Protein AF-A0A1G4HM00-F1 (afdb_monomer_lite)

Sequence (182 aa):
LSNKAFEKKFRFDPSNERYLRRIFNEDIIRQLMGSGDVISELEREWEQLSKDREALRQIFPTGESKVVLPCNLQRMIWNVQKIFHINKRATTDLSPLRVIQGVRELLQKCVIVAGEDRLSKQANENATLLFQCLVRATLCTKCVSEEFRLSTEAFEWLIGEIETRFQQAQCAPGEMVGALAA

InterPro domains:
  IPR007075 RNA polymerase Rpb1, domain 6 [PF04992] (1-169)

Secondary structure (DSSP, 8-state):
--HHHHHHHH---TT-HHHHTTTB-HHHHHHHHH-HHHHHHHHHHHHHHHHHHHHHHHH-TT-------SS-HHHHHHHHHHHTT--TTSPB---HHHHHHHHHHHHHH--SS--SSHHHHHHHHHHHHHHHHHHHHHS-HHIIIIII---HHHHHHHHHHHHHHHHHTSPPTT--HHHH--

pLDDT: mean 90.33, std 4.62, range [72.25, 96.06]

Foldseek 3Di:
DPPVVLCVQFQDDLPDLVVLVQFADPVLNCVSVVDPVLVVLSVVLVVVLVVLVVVVCVVCVVPDPDDDDFDPLVVLLVVLCVVVVADLRDYAHDHQVLLSVLLVVLLVLLFDQDDDDPVSVVVRCVVCSVVSSVSSSCSRSRNCRNVSSDYPVSSNVSSVVVSVRSVVPDDDPPPPVVVVVD

Radius of gyration: 18.02 Å; chains: 1; bounding box: 40×32×54 Å

Structure (mmCIF, N/CA/C/O backbone):
data_AF-A0A1G4HM00-F1
#
_entry.id   AF-A0A1G4HM00-F1
#
loop_
_atom_site.group_PDB
_atom_site.id
_atom_site.type_symbol
_atom_site.label_atom_id
_atom_site.label_alt_id
_atom_site.label_comp_id
_atom_site.label_asym_id
_atom_site.label_entity_id
_atom_site.label_seq_id
_atom_site.pdbx_PDB_ins_code
_atom_site.Cartn_x
_atom_site.Cartn_y
_atom_site.Cartn_z
_atom_site.occupancy
_atom_site.B_iso_or_equiv
_atom_site.auth_seq_id
_atom_site.auth_comp_id
_atom_site.auth_asym_id
_atom_site.auth_atom_id
_atom_site.pdbx_PDB_model_num
ATOM 1 N N . LEU A 1 1 ? 9.456 12.743 8.603 1.00 72.25 1 LEU A N 1
ATOM 2 C CA . LEU A 1 1 ? 8.665 12.478 9.836 1.00 72.25 1 LEU A CA 1
ATOM 3 C C . LEU A 1 1 ? 9.592 12.148 11.007 1.00 72.25 1 LEU A C 1
ATOM 5 O O . LEU A 1 1 ? 10.519 11.358 10.823 1.00 72.25 1 LEU A O 1
ATOM 9 N N . SER A 1 2 ? 9.343 12.734 12.187 1.00 87.19 2 SER A N 1
ATOM 10 C CA . SER A 1 2 ? 9.984 12.320 13.452 1.00 87.19 2 SER A CA 1
ATOM 11 C C . SER A 1 2 ? 9.586 10.881 13.809 1.00 87.19 2 SER A C 1
ATOM 13 O O . SER A 1 2 ? 8.494 10.448 13.443 1.00 87.19 2 SER A O 1
ATOM 15 N N . ASN A 1 3 ? 10.444 10.146 14.527 1.00 87.44 3 ASN A N 1
ATOM 16 C CA . ASN A 1 3 ? 10.188 8.754 14.927 1.00 87.44 3 ASN A CA 1
ATOM 17 C C . ASN A 1 3 ? 8.857 8.609 15.673 1.00 87.44 3 ASN A C 1
ATOM 19 O O . ASN A 1 3 ? 8.043 7.765 15.314 1.00 87.44 3 ASN A O 1
ATOM 23 N N . LYS A 1 4 ? 8.578 9.523 16.607 1.00 90.25 4 LYS A N 1
ATOM 24 C CA . LYS A 1 4 ? 7.329 9.531 17.378 1.00 90.25 4 LYS A CA 1
ATOM 25 C C . LYS A 1 4 ? 6.091 9.781 16.509 1.00 90.25 4 LYS A C 1
ATOM 27 O O . LYS A 1 4 ? 5.031 9.217 16.751 1.00 90.25 4 LYS A O 1
ATOM 32 N N . ALA A 1 5 ? 6.218 10.6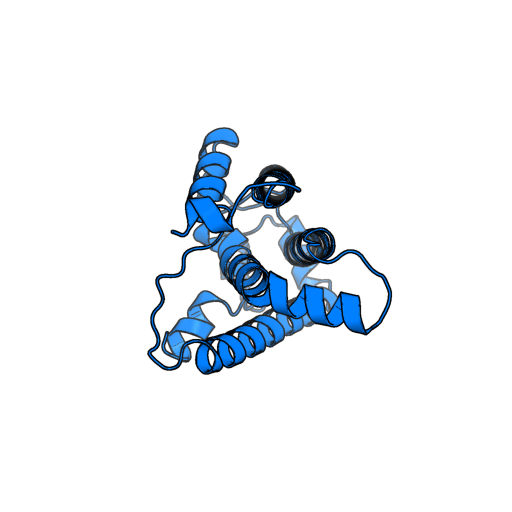31 15.489 1.00 89.94 5 ALA A N 1
ATOM 33 C CA . ALA A 1 5 ? 5.122 10.916 14.563 1.00 89.94 5 ALA A CA 1
ATOM 34 C C . ALA A 1 5 ? 4.864 9.743 13.605 1.00 89.94 5 ALA A C 1
ATOM 36 O O . ALA A 1 5 ? 3.714 9.473 13.273 1.00 89.94 5 ALA A O 1
ATOM 37 N N . PHE A 1 6 ? 5.923 9.044 13.185 1.00 90.06 6 PHE A N 1
ATOM 38 C CA . PHE A 1 6 ? 5.826 7.845 12.353 1.00 90.06 6 PHE A CA 1
ATOM 39 C C . PHE A 1 6 ? 5.119 6.712 13.103 1.00 90.06 6 PHE A C 1
ATOM 41 O O . PHE A 1 6 ? 4.128 6.180 12.615 1.00 90.06 6 PHE A O 1
ATOM 48 N N . GLU A 1 7 ? 5.547 6.430 14.332 1.00 90.69 7 GLU A N 1
ATOM 49 C CA . GLU A 1 7 ? 4.899 5.438 15.189 1.00 90.69 7 GLU A CA 1
ATOM 50 C C . GLU A 1 7 ? 3.431 5.771 15.439 1.00 90.69 7 GLU A C 1
ATOM 52 O O . GLU A 1 7 ? 2.553 4.943 15.208 1.00 90.69 7 GLU A O 1
ATOM 57 N N . LYS A 1 8 ? 3.129 7.025 15.789 1.00 89.56 8 LYS A N 1
ATOM 58 C CA . LYS A 1 8 ? 1.743 7.452 15.977 1.00 89.56 8 LYS A CA 1
ATOM 59 C C . LYS A 1 8 ? 0.896 7.270 14.716 1.00 89.56 8 LYS A C 1
ATOM 61 O O . LYS A 1 8 ? -0.287 6.985 14.855 1.00 89.56 8 LYS A O 1
ATOM 66 N N . LYS A 1 9 ? 1.457 7.433 13.515 1.00 89.56 9 LYS A N 1
ATOM 67 C CA . LYS A 1 9 ? 0.691 7.336 12.267 1.00 89.56 9 LYS A CA 1
ATOM 68 C C . LYS A 1 9 ? 0.495 5.898 11.786 1.00 89.56 9 LYS A C 1
ATOM 70 O O . LYS A 1 9 ? -0.602 5.573 11.356 1.00 89.56 9 LYS A O 1
ATOM 75 N N . PHE A 1 10 ? 1.521 5.054 11.873 1.00 91.06 10 PHE A N 1
ATOM 76 C CA . PHE A 1 10 ? 1.512 3.742 11.216 1.00 91.06 10 PHE A CA 1
ATOM 77 C C . PHE A 1 10 ? 1.427 2.555 12.181 1.00 91.06 10 PHE A C 1
ATOM 79 O O . PHE A 1 10 ? 0.930 1.507 11.787 1.00 91.06 10 PHE A O 1
ATOM 86 N N . ARG A 1 11 ? 1.845 2.697 13.448 1.00 89.31 11 ARG A N 1
ATOM 87 C CA . ARG A 1 11 ? 1.778 1.594 14.416 1.00 89.31 11 ARG A CA 1
ATOM 88 C C . ARG A 1 11 ? 0.343 1.384 14.881 1.00 89.31 11 ARG A C 1
ATOM 90 O O . ARG A 1 11 ? -0.256 2.295 15.464 1.00 89.31 11 ARG A O 1
ATOM 97 N N . PHE A 1 12 ? -0.201 0.202 14.625 1.00 86.69 12 PHE A N 1
ATOM 98 C CA . PHE A 1 12 ? -1.532 -0.193 15.070 1.00 86.69 12 PHE A CA 1
ATOM 99 C C . PHE A 1 12 ? -1.430 -0.985 16.377 1.00 86.69 12 PHE A C 1
ATOM 101 O O . PHE A 1 12 ? -0.698 -1.966 16.441 1.00 86.69 12 PHE A O 1
ATOM 108 N N . ASP A 1 13 ? -2.132 -0.539 17.421 1.00 83.31 13 ASP A N 1
ATOM 109 C CA . ASP A 1 13 ? -2.125 -1.199 18.730 1.00 83.31 13 ASP A CA 1
ATOM 110 C C . ASP A 1 13 ? -3.477 -1.898 18.970 1.00 83.31 13 ASP A C 1
ATOM 112 O O . ASP A 1 13 ? -4.477 -1.216 19.231 1.00 83.31 13 ASP A O 1
ATOM 116 N N . PRO A 1 14 ? -3.536 -3.240 18.873 1.00 80.38 14 PRO A N 1
ATOM 117 C CA . PRO A 1 14 ? -4.763 -4.002 19.086 1.00 80.38 14 PRO A CA 1
ATOM 118 C C . PRO A 1 14 ? -5.131 -4.162 20.573 1.00 80.38 14 PRO A C 1
ATOM 120 O O . PRO A 1 14 ? -6.191 -4.698 20.880 1.00 80.38 14 PRO A O 1
ATOM 123 N N . SER A 1 15 ? -4.308 -3.685 21.514 1.00 81.19 15 SER A N 1
ATOM 124 C CA . SER A 1 15 ? -4.525 -3.900 22.956 1.00 81.19 15 SER A CA 1
ATOM 125 C C . SER A 1 15 ? -5.654 -3.039 23.539 1.00 81.19 15 SER A C 1
ATOM 127 O O . SER A 1 15 ? -6.194 -3.340 24.603 1.00 81.19 15 SER A O 1
ATOM 129 N N . ASN A 1 16 ? -6.013 -1.934 22.876 1.00 84.44 16 ASN A N 1
ATOM 130 C CA . ASN A 1 16 ? -6.976 -0.967 23.401 1.00 84.44 16 ASN A CA 1
ATOM 131 C C . ASN A 1 16 ? -8.395 -1.218 22.873 1.00 84.44 16 ASN A C 1
ATOM 133 O O . ASN A 1 16 ? -8.827 -0.638 21.874 1.00 84.44 16 ASN A O 1
ATOM 137 N N . GLU A 1 17 ? -9.160 -2.026 23.604 1.00 81.62 17 GLU A N 1
ATOM 138 C CA . GLU A 1 17 ? -10.516 -2.431 23.221 1.00 81.62 17 GLU A CA 1
ATOM 139 C C . GLU A 1 17 ? -11.479 -1.245 23.022 1.00 81.62 17 GLU A C 1
ATOM 141 O O . GLU A 1 17 ? -12.265 -1.214 22.074 1.00 81.62 17 GLU A O 1
ATOM 146 N N . ARG A 1 18 ? -11.395 -0.206 23.866 1.00 84.50 18 ARG A N 1
ATOM 147 C CA . ARG A 1 18 ? -12.258 0.986 23.747 1.00 84.50 18 ARG A CA 1
ATOM 148 C C . ARG A 1 18 ? -11.996 1.751 22.453 1.00 84.50 18 ARG A C 1
ATOM 150 O O . ARG A 1 18 ? -12.910 2.356 21.893 1.00 84.50 18 ARG A O 1
ATOM 157 N N . TYR A 1 19 ? -10.744 1.765 22.014 1.00 86.12 19 TYR A N 1
ATOM 158 C CA . TYR A 1 19 ? -10.345 2.371 20.754 1.00 86.12 19 TYR A CA 1
ATOM 159 C C . TYR A 1 19 ? -10.798 1.503 19.566 1.00 86.12 19 TYR A C 1
ATOM 161 O O . TYR A 1 19 ? -11.396 2.046 18.638 1.00 86.12 19 TYR A O 1
ATOM 169 N N . LEU A 1 20 ? -10.662 0.174 19.644 1.00 84.88 20 LEU A N 1
ATOM 170 C CA . LEU A 1 20 ? -11.143 -0.743 18.603 1.00 84.88 20 LEU A CA 1
ATOM 171 C C . LEU A 1 20 ? -12.662 -0.669 18.398 1.00 84.88 20 LEU A C 1
ATOM 173 O O . LEU A 1 20 ? -13.108 -0.590 17.257 1.00 84.88 20 LEU A O 1
ATOM 177 N N . ARG A 1 21 ? -13.454 -0.572 19.475 1.00 86.12 21 ARG A N 1
ATOM 178 C CA . ARG A 1 21 ? -14.924 -0.403 19.420 1.00 86.12 21 ARG A CA 1
ATOM 179 C C . ARG A 1 21 ? -15.392 0.872 18.715 1.00 86.12 21 ARG A C 1
ATOM 181 O O . ARG A 1 21 ? -16.545 0.963 18.315 1.00 86.12 21 ARG A O 1
ATOM 188 N N . ARG A 1 22 ? -14.524 1.878 18.566 1.00 87.62 22 ARG A N 1
ATOM 189 C CA . ARG A 1 22 ? -14.830 3.092 17.784 1.00 87.62 22 ARG A CA 1
ATOM 190 C C . ARG A 1 22 ? -14.552 2.922 16.297 1.00 87.62 22 ARG A C 1
ATOM 192 O O . ARG A 1 22 ? -14.866 3.825 15.522 1.00 87.62 22 ARG A O 1
ATOM 199 N N . ILE A 1 23 ? -13.853 1.860 15.916 1.00 88.31 23 ILE A N 1
ATOM 200 C CA . ILE A 1 23 ? -13.306 1.687 14.575 1.00 88.31 23 ILE A CA 1
ATOM 201 C C . ILE A 1 23 ? -13.939 0.502 13.881 1.00 88.31 23 ILE A C 1
ATOM 203 O O . ILE A 1 23 ? -14.343 0.657 12.738 1.00 88.31 23 ILE A O 1
ATOM 207 N N . PHE A 1 24 ? -14.060 -0.626 14.565 1.00 90.00 24 PHE A N 1
ATOM 208 C CA . PHE A 1 24 ? -14.521 -1.879 13.993 1.00 90.00 24 PHE A CA 1
ATOM 209 C C . PHE A 1 24 ? -15.863 -2.307 14.574 1.00 90.00 24 PHE A C 1
ATOM 211 O O . PHE A 1 24 ? -16.237 -1.914 15.682 1.00 90.00 24 PHE A O 1
ATOM 218 N N . ASN A 1 25 ? -16.558 -3.151 13.819 1.00 90.62 25 ASN A N 1
ATOM 219 C CA . ASN A 1 25 ? -17.740 -3.866 14.286 1.00 90.62 25 ASN A CA 1
ATOM 220 C C . ASN A 1 25 ? -17.371 -4.928 15.338 1.00 90.62 25 ASN A C 1
ATOM 222 O O . ASN A 1 25 ? -16.230 -5.395 15.396 1.00 90.62 25 ASN A O 1
ATOM 226 N N . GLU A 1 26 ? -18.346 -5.348 16.150 1.00 86.12 26 GLU A N 1
ATOM 227 C CA . GLU A 1 26 ? -18.119 -6.327 17.225 1.00 86.12 26 GLU A CA 1
ATOM 228 C C . GLU A 1 26 ? -17.543 -7.657 16.724 1.00 86.12 26 GLU A C 1
ATOM 230 O O . GLU A 1 26 ? -16.693 -8.242 17.397 1.00 86.12 26 GLU A O 1
ATOM 235 N N . ASP A 1 27 ? -17.942 -8.107 15.534 1.00 86.88 27 ASP A N 1
ATOM 236 C CA . ASP A 1 27 ? -17.469 -9.368 14.954 1.00 86.88 27 ASP A CA 1
ATOM 237 C C . ASP A 1 27 ? -15.954 -9.358 14.702 1.00 86.88 27 ASP A C 1
ATOM 239 O O . ASP A 1 27 ? -15.245 -10.304 15.050 1.00 86.88 27 ASP A O 1
ATOM 243 N N . ILE A 1 28 ? -15.428 -8.244 14.190 1.00 86.88 28 ILE A N 1
ATOM 244 C CA . ILE A 1 28 ? -13.991 -8.076 13.926 1.00 86.88 28 ILE A CA 1
ATOM 245 C C . ILE A 1 28 ? -13.222 -7.940 15.232 1.00 86.88 28 ILE A C 1
ATOM 247 O O . ILE A 1 28 ? -12.108 -8.440 15.346 1.00 86.88 28 ILE A O 1
ATOM 251 N N . ILE A 1 29 ? -13.809 -7.296 16.241 1.00 86.25 29 ILE A N 1
ATOM 252 C CA . ILE A 1 29 ? -13.180 -7.167 17.560 1.00 86.25 29 ILE A CA 1
ATOM 253 C C . ILE A 1 29 ? -13.026 -8.544 18.204 1.00 86.25 29 ILE A C 1
ATOM 255 O O . ILE A 1 29 ? -11.954 -8.857 18.720 1.00 86.25 29 ILE A O 1
ATOM 259 N N . ARG A 1 30 ? -14.050 -9.401 18.112 1.00 85.19 30 ARG A N 1
ATOM 260 C CA . ARG A 1 30 ? -13.954 -10.795 18.570 1.00 85.19 30 ARG A CA 1
ATOM 261 C C . ARG A 1 30 ? -12.870 -11.556 17.812 1.00 85.19 30 ARG A C 1
ATOM 263 O O . ARG A 1 30 ? -12.091 -12.268 18.440 1.00 85.19 30 ARG A O 1
ATOM 270 N N . GLN A 1 31 ? -12.774 -11.367 16.495 1.00 84.31 31 GLN A N 1
ATOM 271 C CA . GLN A 1 31 ? -11.723 -11.985 15.683 1.00 84.31 31 GLN A CA 1
ATOM 272 C C . GLN A 1 31 ? -10.319 -11.512 16.101 1.00 84.31 31 GLN A C 1
ATOM 274 O O . GLN A 1 31 ? -9.420 -12.339 16.254 1.00 84.31 31 GLN A O 1
ATOM 279 N N . LEU A 1 32 ? -10.145 -10.205 16.325 1.00 82.31 32 LEU A N 1
ATOM 280 C CA . LEU A 1 32 ? -8.889 -9.581 16.752 1.00 82.31 32 LEU A CA 1
ATOM 281 C C . LEU A 1 32 ? -8.439 -10.067 18.131 1.00 82.31 32 LEU A C 1
ATOM 283 O O . LEU A 1 32 ? -7.259 -10.335 18.327 1.00 82.31 32 LEU A O 1
ATOM 287 N N . MET A 1 33 ? -9.372 -10.192 19.076 1.00 79.44 33 MET A N 1
ATOM 288 C CA . MET A 1 33 ? -9.070 -10.642 20.438 1.00 79.44 33 MET A CA 1
ATOM 289 C C . MET A 1 33 ? -8.878 -12.159 20.538 1.00 79.44 33 MET A C 1
ATOM 291 O O . MET A 1 33 ? -8.142 -12.622 21.405 1.00 79.44 33 MET A O 1
ATOM 295 N N . GLY A 1 34 ? -9.539 -12.933 19.675 1.00 76.31 34 GLY A N 1
ATOM 296 C CA . GLY A 1 34 ? -9.471 -14.395 19.682 1.00 76.31 34 GLY A CA 1
ATOM 297 C C . GLY A 1 34 ? -8.276 -14.986 18.931 1.00 76.31 34 GLY A C 1
ATOM 298 O O . GLY A 1 34 ? -7.966 -16.157 19.135 1.00 76.31 34 GLY A O 1
ATOM 299 N N . SER A 1 35 ? -7.602 -14.207 18.076 1.00 77.25 35 SER A N 1
ATOM 300 C CA . SER A 1 35 ? -6.602 -14.729 17.132 1.00 77.25 35 SER A CA 1
ATOM 301 C C . SER A 1 35 ? -5.220 -14.112 17.365 1.00 77.25 35 SER A C 1
ATOM 303 O O . SER A 1 35 ? -4.967 -12.970 16.981 1.00 77.25 35 SER A O 1
ATOM 305 N N . GLY A 1 36 ? -4.290 -14.888 17.931 1.00 77.94 36 GLY A N 1
ATOM 306 C CA . GLY A 1 36 ? -2.890 -14.468 18.102 1.00 77.94 36 GLY A CA 1
ATOM 307 C C . GLY A 1 36 ? -2.163 -14.192 16.778 1.00 77.94 36 GLY A C 1
ATOM 308 O O . GLY A 1 36 ? -1.264 -13.352 16.727 1.00 77.94 36 GLY A O 1
ATOM 309 N N . ASP A 1 37 ? -2.607 -14.826 15.690 1.00 84.31 37 ASP A N 1
ATOM 310 C CA . ASP A 1 37 ? -2.042 -14.646 14.348 1.00 84.31 37 ASP A CA 1
ATOM 311 C C . ASP A 1 37 ? -2.184 -13.207 13.838 1.00 84.31 37 ASP A C 1
ATOM 313 O O . ASP A 1 37 ? -1.291 -12.692 13.166 1.00 84.31 37 ASP A O 1
ATOM 317 N N . VAL A 1 38 ? -3.268 -12.514 14.210 1.00 84.94 38 VAL A N 1
ATOM 318 C CA . VAL A 1 38 ? -3.504 -11.131 13.769 1.00 84.94 38 VAL A CA 1
ATOM 319 C C . VAL A 1 38 ? -2.451 -10.191 14.344 1.00 84.94 38 VAL A C 1
ATOM 321 O O . VAL A 1 38 ? -1.957 -9.311 13.644 1.00 84.94 38 VAL A O 1
ATOM 324 N N . ILE A 1 39 ? -2.064 -10.404 15.603 1.00 86.44 39 ILE A N 1
ATOM 325 C CA . ILE A 1 39 ? -1.028 -9.608 16.268 1.00 86.44 39 ILE A CA 1
ATOM 326 C C . ILE A 1 39 ? 0.320 -9.827 15.574 1.00 86.44 39 ILE A C 1
ATOM 328 O O . ILE A 1 39 ? 1.038 -8.863 15.311 1.00 86.44 39 ILE A O 1
ATOM 332 N N . SER A 1 40 ? 0.644 -11.076 15.221 1.00 90.06 40 SER A N 1
ATOM 333 C CA . SER A 1 40 ? 1.883 -11.389 14.501 1.00 90.06 40 SER A CA 1
ATOM 334 C C . SER A 1 40 ? 1.933 -10.727 13.121 1.00 90.06 40 SER A C 1
ATOM 336 O O . SER A 1 40 ? 2.958 -10.156 12.748 1.00 90.06 40 SER A O 1
ATOM 338 N N . GLU A 1 41 ? 0.829 -10.746 12.372 1.00 91.19 41 GLU A N 1
ATOM 339 C CA . GLU A 1 41 ? 0.761 -10.118 11.049 1.00 91.19 41 GLU A CA 1
ATOM 340 C C . GLU A 1 41 ? 0.827 -8.585 11.108 1.00 91.19 41 GLU A C 1
ATOM 342 O O . GLU A 1 41 ? 1.486 -7.972 10.265 1.00 91.19 41 GLU A O 1
ATOM 347 N N . LEU A 1 42 ? 0.228 -7.962 12.127 1.00 90.62 42 LEU A N 1
ATOM 348 C CA . LEU A 1 42 ? 0.336 -6.519 12.366 1.00 90.62 42 LEU A CA 1
ATOM 349 C C . LEU A 1 42 ? 1.768 -6.096 12.720 1.00 90.62 42 LEU A C 1
ATOM 351 O O . LEU A 1 42 ? 2.247 -5.068 12.238 1.00 90.62 42 LEU A O 1
ATOM 355 N N . GLU A 1 43 ? 2.476 -6.894 13.521 1.00 91.81 43 GLU A N 1
ATOM 356 C CA . GLU A 1 43 ? 3.882 -6.623 13.840 1.00 91.81 43 GLU A CA 1
ATOM 357 C C . GLU A 1 43 ? 4.766 -6.760 12.588 1.00 91.81 43 GLU A C 1
ATOM 359 O O . GLU A 1 43 ? 5.630 -5.918 12.344 1.00 91.81 43 GLU A O 1
ATOM 364 N N . ARG A 1 44 ? 4.496 -7.754 11.728 1.00 93.69 44 ARG A N 1
ATOM 365 C CA . ARG A 1 44 ? 5.175 -7.899 10.425 1.00 93.69 44 ARG A CA 1
ATOM 366 C C . ARG A 1 44 ? 4.923 -6.706 9.503 1.00 93.69 44 ARG A C 1
ATOM 368 O O . ARG A 1 44 ? 5.849 -6.249 8.835 1.00 93.69 44 ARG A O 1
ATOM 375 N N . GLU A 1 45 ? 3.689 -6.198 9.451 1.00 94.75 45 GLU A N 1
ATOM 376 C CA . GLU A 1 45 ? 3.359 -4.979 8.698 1.00 94.75 45 GLU A CA 1
ATOM 377 C C . GLU A 1 45 ? 4.182 -3.787 9.210 1.00 94.75 45 GLU A C 1
ATOM 379 O O . GLU A 1 45 ? 4.801 -3.066 8.422 1.00 94.75 45 GLU A O 1
ATOM 384 N N . TRP A 1 46 ? 4.242 -3.606 10.531 1.00 94.31 46 TRP A N 1
ATOM 385 C CA . TRP A 1 46 ? 5.009 -2.535 11.161 1.00 94.31 46 TRP A CA 1
ATOM 386 C C . TRP A 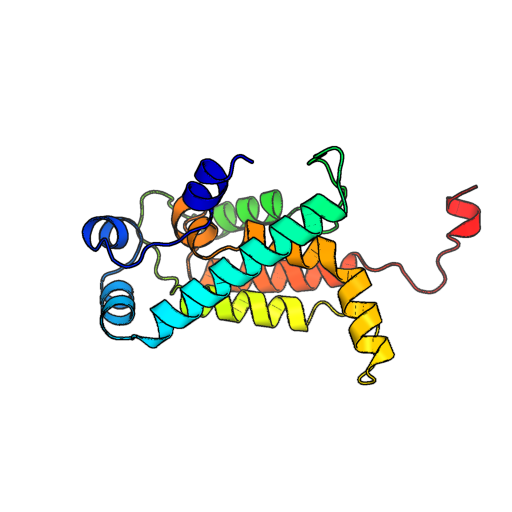1 46 ? 6.519 -2.638 10.891 1.00 94.31 46 TRP A C 1
ATOM 388 O O . TRP A 1 46 ? 7.170 -1.631 10.575 1.00 94.31 46 TRP A O 1
ATOM 398 N N . GLU A 1 47 ? 7.081 -3.843 10.972 1.00 95.19 47 GLU A N 1
ATOM 399 C CA . GLU A 1 47 ? 8.490 -4.090 10.666 1.00 95.19 47 GLU A CA 1
ATOM 400 C C . GLU A 1 47 ? 8.799 -3.753 9.199 1.00 95.19 47 GLU A C 1
ATOM 402 O O . GLU A 1 47 ? 9.794 -3.081 8.913 1.00 95.19 47 GLU A O 1
ATOM 407 N N . GLN A 1 48 ? 7.917 -4.139 8.270 1.00 94.81 48 GLN A N 1
ATOM 408 C CA . GLN A 1 48 ? 8.074 -3.819 6.851 1.00 94.81 48 GLN A CA 1
ATOM 409 C C . GLN A 1 48 ? 8.045 -2.307 6.598 1.00 94.81 48 GLN A C 1
ATOM 411 O O . GLN A 1 48 ? 8.922 -1.785 5.914 1.00 94.81 48 GLN A O 1
ATOM 416 N N . LEU A 1 49 ? 7.092 -1.579 7.189 1.00 94.50 49 LEU A N 1
ATOM 417 C CA . LEU A 1 49 ? 7.021 -0.117 7.060 1.00 94.50 49 LEU A CA 1
ATOM 418 C C . LEU A 1 49 ? 8.261 0.574 7.644 1.00 94.50 49 LEU A C 1
ATOM 420 O O . LEU A 1 49 ? 8.702 1.610 7.138 1.00 94.50 49 LEU A O 1
ATOM 424 N N . SER A 1 50 ? 8.840 0.003 8.700 1.00 94.06 50 SER A N 1
ATOM 425 C CA . SER A 1 50 ? 10.082 0.497 9.297 1.00 94.06 50 SER A CA 1
ATOM 426 C C . SER A 1 50 ? 11.287 0.276 8.377 1.00 94.06 50 SER A C 1
ATOM 428 O O . SER A 1 50 ? 12.103 1.188 8.230 1.00 94.06 50 SER A O 1
ATOM 430 N N . LYS A 1 51 ? 11.368 -0.879 7.702 1.00 94.38 51 LYS A N 1
ATOM 431 C CA . LYS A 1 51 ? 12.389 -1.165 6.676 1.00 94.38 51 LYS A CA 1
ATOM 432 C C . LYS A 1 51 ? 12.254 -0.235 5.473 1.00 94.38 51 LYS A C 1
ATOM 434 O O . LYS A 1 51 ? 13.236 0.386 5.072 1.00 94.38 51 LYS A O 1
ATOM 439 N N . ASP A 1 52 ? 11.036 -0.069 4.962 1.00 93.88 52 ASP A N 1
ATOM 440 C CA . ASP A 1 52 ? 10.740 0.818 3.831 1.00 93.88 52 ASP A CA 1
ATOM 441 C C . ASP A 1 52 ? 11.139 2.266 4.149 1.00 93.88 52 ASP A C 1
ATOM 443 O O . ASP A 1 52 ? 11.712 2.969 3.318 1.00 93.88 52 ASP A O 1
ATOM 447 N N . ARG A 1 53 ? 10.898 2.716 5.385 1.00 91.38 53 ARG A N 1
ATOM 448 C CA . ARG A 1 53 ? 11.308 4.047 5.843 1.00 91.38 53 ARG A CA 1
ATOM 449 C C . ARG A 1 53 ? 12.823 4.235 5.823 1.00 91.38 53 ARG A C 1
ATOM 451 O O . ARG A 1 53 ? 13.281 5.319 5.461 1.00 91.38 53 ARG A O 1
ATOM 458 N N . GLU A 1 54 ? 13.581 3.234 6.257 1.00 91.75 54 GLU A N 1
ATOM 459 C CA . GLU A 1 54 ? 15.042 3.308 6.265 1.00 91.75 54 GLU A CA 1
ATOM 460 C C . GLU A 1 54 ? 15.589 3.322 4.834 1.00 91.75 54 GLU A C 1
ATOM 462 O O . GLU A 1 54 ? 16.392 4.192 4.495 1.00 91.75 54 GLU A O 1
ATOM 467 N N . ALA A 1 55 ? 15.056 2.464 3.960 1.00 90.88 55 ALA A N 1
ATOM 468 C CA . ALA A 1 55 ? 15.390 2.461 2.538 1.00 90.88 55 ALA A CA 1
ATOM 469 C C . ALA A 1 55 ? 15.092 3.820 1.878 1.00 90.88 55 ALA A C 1
ATOM 471 O O . ALA A 1 55 ? 15.943 4.388 1.197 1.00 90.88 55 ALA A O 1
ATOM 472 N N . LEU A 1 56 ? 13.918 4.408 2.137 1.00 89.94 56 LEU A N 1
ATOM 473 C CA . LEU A 1 56 ? 13.552 5.718 1.591 1.00 89.94 56 LEU A CA 1
ATOM 474 C C . LEU A 1 56 ? 14.465 6.849 2.079 1.00 89.94 56 LEU A C 1
ATOM 476 O O . LEU A 1 56 ? 14.726 7.781 1.325 1.00 89.94 56 LEU A O 1
ATOM 480 N N . ARG A 1 57 ? 14.967 6.783 3.317 1.00 89.56 57 ARG A N 1
ATOM 481 C CA . ARG A 1 57 ? 15.935 7.765 3.837 1.00 89.56 57 ARG A CA 1
ATOM 482 C C . ARG A 1 57 ? 17.303 7.648 3.179 1.00 89.56 57 ARG A C 1
ATOM 484 O O . ARG A 1 57 ? 17.975 8.663 3.033 1.00 89.56 57 ARG A O 1
ATOM 491 N N . GLN A 1 58 ? 17.696 6.439 2.785 1.00 89.69 58 GLN A N 1
ATOM 492 C CA . GLN A 1 58 ? 18.920 6.217 2.020 1.00 89.69 58 GLN A CA 1
ATOM 493 C C . GLN A 1 58 ? 18.777 6.722 0.577 1.00 89.69 58 GLN A C 1
ATOM 495 O O . GLN A 1 58 ? 19.704 7.336 0.058 1.00 89.69 58 GLN A O 1
ATOM 500 N N . ILE A 1 59 ? 17.610 6.520 -0.048 1.00 88.25 59 ILE A N 1
ATOM 501 C CA . ILE A 1 59 ? 17.331 6.963 -1.426 1.00 88.25 59 ILE A CA 1
ATOM 502 C C . ILE A 1 59 ? 17.163 8.489 -1.509 1.00 88.25 59 ILE A C 1
ATOM 504 O O . ILE A 1 59 ? 17.6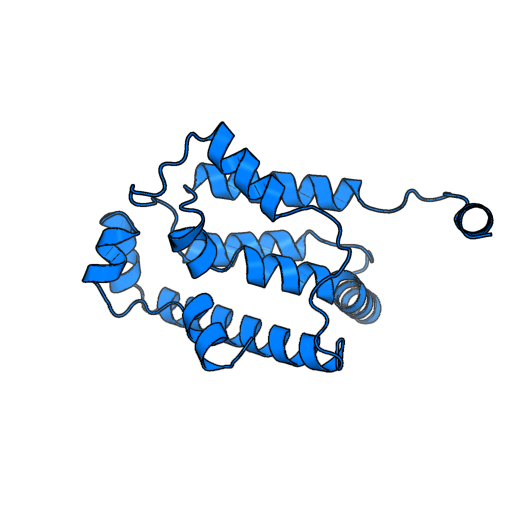71 9.112 -2.439 1.00 88.25 59 ILE A O 1
ATOM 508 N N . PHE A 1 60 ? 16.479 9.103 -0.537 1.00 88.69 60 PHE A N 1
ATOM 509 C CA . PHE A 1 60 ? 16.226 10.548 -0.478 1.00 88.69 60 PHE A CA 1
ATOM 510 C C . PHE A 1 60 ? 16.944 11.192 0.721 1.00 88.69 60 PHE A C 1
ATOM 512 O O . PHE A 1 60 ? 16.296 11.548 1.714 1.00 88.69 60 PHE A O 1
ATOM 519 N N . PRO A 1 61 ? 18.273 11.399 0.648 1.00 83.94 61 PRO A N 1
ATOM 520 C CA . PRO A 1 61 ? 19.063 11.923 1.766 1.00 83.94 61 PRO A CA 1
ATOM 521 C C . PRO A 1 61 ? 18.683 13.361 2.151 1.00 83.94 61 PRO A C 1
ATOM 523 O O . PRO A 1 61 ? 18.822 13.756 3.306 1.00 83.94 61 PRO A O 1
ATOM 526 N N . THR A 1 62 ? 18.154 14.142 1.206 1.00 82.25 62 THR A N 1
ATOM 527 C CA . THR A 1 62 ? 17.666 15.512 1.431 1.00 82.25 62 THR A CA 1
ATOM 528 C C . THR A 1 62 ? 16.318 15.558 2.157 1.00 82.25 62 THR A C 1
ATOM 530 O O . THR A 1 62 ? 15.916 16.615 2.643 1.00 82.25 62 THR A O 1
ATOM 533 N N . GLY A 1 63 ? 15.612 14.425 2.259 1.00 74.62 63 GLY A N 1
ATOM 534 C CA . GLY A 1 63 ? 14.299 14.337 2.898 1.00 74.62 63 GLY A CA 1
ATOM 535 C C . GLY A 1 63 ? 13.157 14.951 2.085 1.00 74.62 63 GLY A C 1
ATOM 536 O O . GLY A 1 63 ? 12.099 15.245 2.651 1.00 74.62 63 GLY A O 1
ATOM 537 N N . GLU A 1 64 ? 13.348 15.155 0.780 1.00 79.00 64 GLU A N 1
ATOM 538 C CA . GLU A 1 64 ? 12.285 15.633 -0.098 1.00 79.00 64 GLU A CA 1
ATOM 539 C C . GLU A 1 64 ? 11.158 14.595 -0.199 1.00 79.00 64 GLU A C 1
ATOM 541 O O . GLU A 1 64 ? 11.380 13.410 -0.423 1.00 79.00 64 GLU A O 1
ATOM 546 N N . SER A 1 65 ? 9.924 15.050 0.025 1.00 75.25 65 SER A N 1
ATOM 547 C CA . SER A 1 65 ? 8.737 14.183 0.104 1.00 75.25 65 SER A CA 1
ATOM 548 C C . SER A 1 65 ? 7.848 14.251 -1.136 1.00 75.25 65 SER A C 1
ATOM 550 O O . SER A 1 65 ? 6.876 13.503 -1.238 1.00 75.25 65 SER A O 1
ATOM 552 N N . LYS A 1 66 ? 8.159 15.152 -2.073 1.00 80.12 66 LYS A N 1
ATOM 553 C CA . LYS A 1 66 ? 7.425 15.298 -3.328 1.00 80.12 66 LYS A CA 1
ATOM 554 C C . LYS A 1 66 ? 8.081 14.415 -4.377 1.00 80.12 66 LYS A C 1
ATOM 556 O O . LYS A 1 66 ? 9.121 14.760 -4.920 1.00 80.12 66 LYS A O 1
ATOM 561 N N . VAL A 1 67 ? 7.450 13.283 -4.650 1.00 81.94 67 VAL A N 1
ATOM 562 C CA . VAL A 1 67 ? 7.866 12.345 -5.694 1.00 81.94 67 VAL A CA 1
ATOM 563 C C . VAL A 1 67 ? 6.750 12.200 -6.717 1.00 81.94 67 VAL A C 1
ATOM 565 O O . VAL A 1 67 ? 5.567 12.243 -6.371 1.00 81.94 67 VAL A O 1
ATOM 568 N N . VAL A 1 68 ? 7.125 12.045 -7.983 1.00 85.44 68 VAL A N 1
ATOM 569 C CA . VAL A 1 68 ? 6.179 11.745 -9.059 1.00 85.44 68 VAL A CA 1
ATOM 570 C C . VAL A 1 68 ? 6.071 10.232 -9.149 1.00 85.44 68 VAL A C 1
ATOM 572 O O . VAL A 1 68 ? 7.048 9.555 -9.451 1.00 85.44 68 VAL A O 1
ATOM 575 N N . LEU A 1 69 ? 4.892 9.705 -8.838 1.00 87.50 69 LEU A N 1
ATOM 576 C CA . LEU A 1 69 ? 4.606 8.278 -8.898 1.00 87.50 69 LEU A CA 1
ATOM 577 C C . LEU A 1 69 ? 3.316 8.042 -9.691 1.00 87.50 69 LEU A C 1
ATOM 579 O O . LEU A 1 69 ? 2.421 8.897 -9.668 1.00 87.50 69 LEU A O 1
ATOM 583 N N . PRO A 1 70 ? 3.212 6.902 -10.396 1.00 85.25 70 PRO A N 1
ATOM 584 C CA . PRO A 1 70 ? 1.984 6.525 -11.075 1.00 85.25 70 PRO A CA 1
ATOM 585 C C . PRO A 1 70 ? 0.875 6.277 -10.049 1.00 85.25 70 PRO A C 1
ATOM 587 O O . PRO A 1 70 ? 1.143 5.915 -8.905 1.00 85.25 70 PRO A O 1
ATOM 590 N N . CYS A 1 71 ? -0.375 6.427 -10.488 1.00 87.00 71 CYS A N 1
ATOM 591 C CA . CYS A 1 71 ? -1.581 6.233 -9.677 1.00 87.00 71 CYS A CA 1
ATOM 592 C C . CYS A 1 71 ? -1.676 7.192 -8.474 1.00 87.00 71 CYS A C 1
ATOM 594 O O . CYS A 1 71 ? -1.089 6.985 -7.414 1.00 87.00 71 CYS A O 1
ATOM 596 N N . ASN A 1 72 ? -2.498 8.239 -8.594 1.00 92.31 72 ASN A N 1
ATOM 597 C CA . ASN A 1 72 ? -2.760 9.142 -7.473 1.00 92.31 72 ASN A CA 1
ATOM 598 C C . ASN A 1 72 ? -3.662 8.463 -6.423 1.00 92.31 72 ASN A C 1
ATOM 600 O O . ASN A 1 72 ? -4.882 8.644 -6.432 1.00 92.31 72 ASN A O 1
ATOM 604 N N . LEU A 1 73 ? -3.051 7.705 -5.506 1.00 92.50 73 LEU A N 1
ATOM 605 C CA . LEU A 1 73 ? -3.757 6.910 -4.494 1.00 92.50 73 LEU A CA 1
ATOM 606 C C . LEU A 1 73 ? -4.708 7.754 -3.636 1.00 92.50 73 LEU A C 1
ATOM 608 O O . LEU A 1 73 ? -5.812 7.316 -3.337 1.00 92.50 73 LEU A O 1
ATOM 612 N N . GLN A 1 74 ? -4.330 8.990 -3.293 1.00 92.19 74 GLN A N 1
ATOM 613 C CA . GLN A 1 74 ? -5.182 9.895 -2.512 1.00 92.19 74 GLN A CA 1
ATOM 614 C C . GLN A 1 74 ? -6.488 10.221 -3.245 1.00 92.19 74 GLN A C 1
ATOM 616 O O . GLN A 1 74 ? -7.571 10.166 -2.659 1.00 92.19 74 GLN A O 1
ATOM 621 N N . ARG A 1 75 ? -6.403 10.516 -4.547 1.00 93.44 75 ARG A N 1
ATOM 622 C CA . ARG A 1 75 ? -7.586 10.768 -5.379 1.00 93.44 75 ARG A CA 1
ATOM 623 C C . ARG A 1 75 ? -8.426 9.507 -5.556 1.00 93.44 75 ARG A C 1
ATOM 625 O O . ARG A 1 75 ? -9.649 9.595 -5.528 1.00 93.44 75 ARG A O 1
ATOM 632 N N . MET A 1 76 ? -7.786 8.353 -5.719 1.00 94.44 76 MET A N 1
ATOM 633 C CA . MET A 1 76 ? -8.485 7.075 -5.855 1.00 94.44 76 MET A CA 1
ATOM 634 C C . MET A 1 76 ? -9.274 6.749 -4.585 1.00 94.44 76 MET A C 1
ATOM 636 O O . MET A 1 76 ? -10.475 6.526 -4.666 1.00 94.44 76 MET A O 1
ATOM 640 N N . ILE A 1 77 ? -8.648 6.853 -3.411 1.00 94.50 77 ILE A N 1
ATOM 641 C CA . ILE A 1 77 ? -9.313 6.671 -2.112 1.00 94.50 77 ILE A CA 1
ATOM 642 C C . ILE A 1 77 ? -10.484 7.646 -1.953 1.00 94.50 77 ILE A C 1
ATOM 644 O O . ILE A 1 77 ? -11.563 7.256 -1.509 1.00 94.50 77 ILE A O 1
ATOM 648 N N . TRP A 1 78 ? -10.306 8.910 -2.348 1.00 94.31 78 TRP A N 1
ATOM 649 C CA . TRP A 1 78 ? -11.387 9.893 -2.304 1.00 94.31 78 TRP A CA 1
ATOM 650 C C . TRP A 1 78 ? -12.560 9.518 -3.223 1.00 94.31 78 TRP A C 1
ATOM 652 O O . TRP A 1 78 ? -13.713 9.621 -2.806 1.00 94.31 78 TRP A O 1
ATOM 662 N N . ASN A 1 79 ? -12.287 9.036 -4.440 1.00 94.75 79 ASN A N 1
ATOM 663 C CA . ASN A 1 79 ? -13.324 8.549 -5.351 1.00 94.75 79 ASN A CA 1
ATOM 664 C C . ASN A 1 79 ? -14.088 7.369 -4.736 1.00 94.75 79 ASN A C 1
ATOM 666 O O . ASN A 1 79 ? -15.316 7.375 -4.748 1.00 94.75 79 ASN A O 1
ATOM 670 N N . VAL A 1 80 ? -13.383 6.406 -4.137 1.00 94.94 80 VAL A N 1
ATOM 671 C CA . VAL A 1 80 ? -14.002 5.260 -3.450 1.00 94.94 80 VAL A CA 1
ATOM 672 C C . VAL A 1 80 ? -14.917 5.723 -2.323 1.00 94.94 80 VAL A C 1
ATOM 674 O O . VAL A 1 80 ? -16.069 5.304 -2.249 1.00 94.94 80 VAL A O 1
ATOM 677 N N . GLN A 1 81 ? -14.457 6.661 -1.493 1.00 94.00 81 GLN A N 1
ATOM 678 C CA . GLN A 1 81 ? -15.285 7.235 -0.430 1.00 94.00 81 GLN A CA 1
ATOM 679 C C . GLN A 1 81 ? -16.576 7.867 -0.959 1.00 94.00 81 GLN A C 1
ATOM 681 O O . GLN A 1 81 ? -17.601 7.826 -0.277 1.00 94.00 81 GLN A O 1
ATOM 686 N N . LYS A 1 82 ? -16.536 8.454 -2.159 1.00 94.56 82 LYS A N 1
ATOM 687 C CA . LYS A 1 82 ? -17.710 9.041 -2.810 1.00 94.56 82 LYS A CA 1
ATOM 688 C C . LYS A 1 82 ? -18.646 7.991 -3.400 1.00 94.56 82 LYS A C 1
ATOM 690 O O . LYS A 1 82 ? -19.846 8.122 -3.192 1.00 94.56 82 LYS A O 1
ATOM 695 N N . ILE A 1 83 ? -18.112 6.981 -4.086 1.00 94.44 83 ILE A N 1
ATOM 696 C CA . ILE A 1 83 ? -18.890 5.914 -4.736 1.00 94.44 83 ILE A CA 1
ATOM 697 C C . ILE A 1 83 ? -19.644 5.079 -3.695 1.00 94.44 83 ILE A C 1
ATOM 699 O O . ILE A 1 83 ? -20.838 4.851 -3.838 1.00 94.44 83 ILE A O 1
ATOM 703 N N . PHE A 1 84 ? -18.963 4.680 -2.620 1.00 94.19 84 PHE A N 1
ATOM 704 C CA . PHE A 1 84 ? -19.530 3.821 -1.575 1.00 94.19 84 PHE A CA 1
ATOM 705 C C . PHE A 1 84 ? -20.184 4.607 -0.428 1.00 94.19 84 PHE A C 1
ATOM 707 O O . PHE A 1 84 ? -20.534 4.029 0.596 1.00 94.19 84 PHE A O 1
ATOM 714 N N . HIS A 1 85 ? -20.330 5.931 -0.569 1.00 92.88 85 HIS A N 1
ATOM 715 C CA . HIS A 1 85 ? -20.946 6.808 0.435 1.00 92.88 85 HIS A CA 1
ATOM 716 C C . HIS A 1 85 ? -20.403 6.605 1.863 1.00 92.88 85 HIS A C 1
ATOM 718 O O . HIS A 1 85 ? -21.146 6.561 2.844 1.00 92.88 85 HIS A O 1
ATOM 724 N N . ILE A 1 86 ? -19.078 6.503 1.983 1.00 92.62 86 ILE A N 1
ATOM 725 C CA . ILE A 1 86 ? -18.416 6.097 3.223 1.00 92.62 86 ILE A CA 1
ATOM 726 C C . ILE A 1 86 ? -18.594 7.151 4.317 1.00 92.62 86 ILE A C 1
ATOM 728 O O . ILE A 1 86 ? -18.182 8.310 4.181 1.00 92.62 86 ILE A O 1
ATOM 732 N N . ASN A 1 87 ? -19.146 6.727 5.453 1.00 90.25 87 ASN A N 1
ATOM 733 C CA . ASN A 1 87 ? -19.278 7.565 6.633 1.00 90.25 87 ASN A CA 1
ATOM 734 C C . ASN A 1 87 ? -18.071 7.397 7.563 1.00 90.25 87 ASN A C 1
ATOM 736 O O . ASN A 1 87 ? -17.937 6.397 8.260 1.00 90.25 87 ASN A O 1
ATOM 740 N N . LYS A 1 88 ? -17.235 8.436 7.668 1.00 87.00 88 LYS A N 1
ATOM 741 C CA . LYS A 1 88 ? -16.023 8.400 8.507 1.00 87.00 88 LYS A CA 1
ATOM 742 C C . LYS A 1 88 ? -16.283 8.261 10.014 1.00 87.00 88 LYS A C 1
ATOM 744 O O . LYS A 1 88 ? -15.357 7.994 10.782 1.00 87.00 88 LYS A O 1
ATOM 749 N N . ARG A 1 89 ? -17.523 8.498 10.452 1.00 87.25 89 ARG A N 1
ATOM 750 C CA . ARG A 1 89 ? -17.941 8.361 11.855 1.00 87.25 89 ARG A CA 1
ATOM 751 C C . ARG A 1 89 ? -18.478 6.969 12.180 1.00 87.25 89 ARG A C 1
ATOM 753 O O . ARG A 1 89 ? -18.593 6.658 13.360 1.00 87.25 89 ARG A O 1
ATOM 760 N N . ALA A 1 90 ? -18.824 6.180 11.165 1.00 89.25 90 ALA A N 1
ATOM 761 C CA . ALA A 1 90 ? -19.289 4.816 11.349 1.00 89.25 90 ALA A CA 1
ATOM 762 C C . ALA A 1 90 ? -18.110 3.867 11.606 1.00 89.25 90 ALA A C 1
ATOM 764 O O . ALA A 1 90 ? -16.950 4.194 11.332 1.00 89.25 90 ALA A O 1
ATOM 765 N N . THR A 1 91 ? -18.425 2.701 12.156 1.00 91.00 91 THR A N 1
ATOM 766 C CA . THR A 1 91 ? -17.498 1.576 12.261 1.00 91.00 91 THR A CA 1
ATOM 767 C C . THR A 1 91 ? -17.325 0.906 10.896 1.00 91.00 91 THR A C 1
ATOM 769 O O . THR A 1 91 ? -18.220 0.958 10.053 1.00 91.00 91 THR A O 1
ATOM 772 N N . THR A 1 92 ? -16.157 0.311 10.665 1.00 91.19 92 THR A N 1
ATOM 773 C CA . THR A 1 92 ? -15.848 -0.473 9.468 1.00 91.19 92 THR A CA 1
ATOM 774 C C . THR A 1 92 ? -16.034 -1.972 9.722 1.00 91.19 92 THR A C 1
ATOM 776 O O . THR A 1 92 ? -15.805 -2.473 10.828 1.00 91.19 92 THR A O 1
ATOM 779 N N . ASP A 1 93 ? -16.457 -2.673 8.674 1.00 92.38 93 ASP A N 1
ATOM 780 C CA . ASP A 1 93 ? -16.545 -4.126 8.560 1.00 92.38 93 ASP A CA 1
ATOM 781 C C . ASP A 1 93 ? -15.245 -4.772 8.016 1.00 92.38 93 ASP A C 1
ATOM 783 O O . ASP A 1 93 ? -15.149 -5.993 7.910 1.00 92.38 93 ASP A O 1
ATOM 787 N N . LEU A 1 94 ? -14.227 -3.972 7.691 1.00 92.44 94 LEU A N 1
ATOM 788 C CA . LEU A 1 94 ? -12.982 -4.446 7.096 1.00 92.44 94 LEU A CA 1
ATOM 789 C C . LEU A 1 94 ? -12.021 -5.010 8.151 1.00 92.44 94 LEU A C 1
ATOM 791 O O . LEU A 1 94 ? -11.551 -4.297 9.038 1.00 92.44 94 LEU A O 1
ATOM 795 N N . SER A 1 95 ? -11.682 -6.294 8.027 1.00 90.94 95 SER A N 1
ATOM 796 C CA . SER A 1 95 ? -10.723 -6.959 8.916 1.00 90.94 95 SER A CA 1
ATOM 797 C C . SER A 1 95 ? -9.271 -6.556 8.601 1.00 90.94 95 SER A C 1
ATOM 799 O O . SER A 1 95 ? -8.872 -6.598 7.432 1.00 90.94 95 SER A O 1
ATOM 801 N N . PRO A 1 96 ? -8.432 -6.253 9.612 1.00 91.00 96 PRO A N 1
ATOM 802 C CA . PRO A 1 96 ? -7.002 -5.984 9.435 1.00 91.00 96 PRO A CA 1
ATOM 803 C C . PRO A 1 96 ? -6.238 -7.028 8.616 1.00 91.00 96 PRO A C 1
ATOM 805 O O . PRO A 1 96 ? -5.426 -6.677 7.762 1.00 91.00 96 PRO A O 1
ATOM 808 N N . LEU A 1 97 ? -6.542 -8.314 8.811 1.00 91.44 97 LEU A N 1
ATOM 809 C CA . LEU A 1 97 ? -5.921 -9.392 8.037 1.00 91.44 97 LEU A CA 1
ATOM 810 C C . LEU A 1 97 ? -6.211 -9.262 6.542 1.00 91.44 97 LEU A C 1
ATOM 812 O O . LEU A 1 97 ? -5.322 -9.467 5.716 1.00 91.44 97 LEU A O 1
ATOM 816 N N . ARG A 1 98 ? -7.447 -8.883 6.195 1.00 93.12 98 ARG A N 1
ATOM 817 C CA . ARG A 1 98 ? -7.857 -8.703 4.802 1.00 93.12 98 ARG A CA 1
ATOM 818 C C . ARG A 1 98 ? -7.112 -7.538 4.158 1.00 93.12 98 ARG A C 1
ATOM 820 O O . ARG A 1 98 ? -6.739 -7.650 2.994 1.00 93.12 98 ARG A O 1
ATOM 827 N N . VAL A 1 99 ? -6.838 -6.471 4.914 1.00 94.56 99 VAL A N 1
ATOM 828 C CA . VAL A 1 99 ? -6.026 -5.341 4.437 1.00 94.56 99 VAL A CA 1
ATOM 829 C C . VAL A 1 99 ? -4.604 -5.789 4.120 1.00 94.56 99 VAL A C 1
ATOM 831 O O . VAL A 1 99 ? -4.137 -5.595 2.999 1.00 94.56 99 VAL A O 1
ATOM 834 N N . ILE A 1 100 ? -3.941 -6.443 5.077 1.00 93.81 100 ILE A N 1
ATOM 835 C CA . ILE A 1 100 ? -2.555 -6.907 4.924 1.00 93.81 100 ILE A CA 1
ATOM 836 C C . ILE A 1 100 ? -2.440 -7.870 3.740 1.00 93.81 100 ILE A C 1
ATOM 838 O O . ILE A 1 100 ? -1.552 -7.721 2.897 1.00 93.81 100 ILE A O 1
ATOM 842 N N . GLN A 1 101 ? -3.349 -8.841 3.653 1.00 94.25 101 GLN A N 1
ATOM 843 C CA . GLN A 1 101 ? -3.361 -9.813 2.567 1.00 94.25 101 GLN A CA 1
ATOM 844 C C . GLN A 1 101 ? -3.637 -9.144 1.216 1.00 94.25 101 GLN A C 1
ATOM 846 O O . GLN A 1 101 ? -2.881 -9.364 0.274 1.00 94.25 101 GLN A O 1
ATOM 851 N N . GLY A 1 102 ? -4.651 -8.279 1.132 1.00 95.19 102 GLY A N 1
ATOM 852 C CA . GLY A 1 102 ? -5.002 -7.590 -0.109 1.00 95.19 102 GLY A CA 1
ATOM 853 C C . GLY A 1 102 ? -3.874 -6.697 -0.629 1.00 95.19 102 GLY A C 1
ATOM 854 O O . GLY A 1 102 ? -3.590 -6.695 -1.825 1.00 95.19 102 GLY A O 1
ATOM 855 N N . VAL A 1 103 ? -3.164 -5.991 0.259 1.00 95.75 103 VAL A N 1
ATOM 856 C CA . VAL A 1 103 ? -1.983 -5.203 -0.129 1.00 95.75 103 VAL A CA 1
ATOM 857 C C . VAL A 1 103 ? -0.851 -6.112 -0.614 1.00 95.75 103 VAL A C 1
ATOM 859 O O . VAL A 1 103 ? -0.227 -5.806 -1.627 1.00 95.75 103 VAL A O 1
ATOM 862 N N . ARG A 1 104 ? -0.580 -7.240 0.055 1.00 94.69 104 ARG A N 1
ATOM 863 C CA . ARG A 1 104 ? 0.449 -8.195 -0.400 1.00 94.69 104 ARG A CA 1
ATOM 864 C C . ARG A 1 104 ? 0.124 -8.770 -1.777 1.00 94.69 104 ARG A C 1
ATOM 866 O O . ARG A 1 104 ? 1.004 -8.793 -2.633 1.00 94.69 104 ARG A O 1
ATOM 873 N N . GLU A 1 105 ? -1.121 -9.184 -1.993 1.00 95.62 105 GLU A N 1
ATOM 874 C CA . GLU A 1 105 ? -1.595 -9.719 -3.273 1.00 95.62 105 GLU A CA 1
ATOM 875 C C . GLU A 1 105 ? -1.509 -8.668 -4.388 1.00 95.62 105 GLU A C 1
ATOM 877 O O . GLU A 1 105 ? -0.995 -8.965 -5.464 1.00 95.62 105 GLU A O 1
ATOM 882 N N . LEU A 1 106 ? -1.921 -7.423 -4.124 1.00 94.56 106 LEU A N 1
ATOM 883 C CA . LEU A 1 106 ? -1.789 -6.315 -5.075 1.00 94.56 106 LEU A CA 1
ATOM 884 C C . LEU A 1 106 ? -0.333 -6.123 -5.518 1.00 94.56 106 LEU A C 1
ATOM 886 O O . LEU A 1 106 ? -0.046 -6.055 -6.710 1.00 94.56 106 LEU A O 1
ATOM 890 N N . LEU A 1 107 ? 0.597 -6.072 -4.561 1.00 93.19 107 LEU A N 1
ATOM 891 C CA . LEU A 1 107 ? 2.012 -5.839 -4.851 1.00 93.19 107 LEU A CA 1
ATOM 892 C C . LEU A 1 107 ? 2.657 -6.992 -5.627 1.00 93.19 107 LEU A C 1
ATOM 894 O O . LEU A 1 107 ? 3.543 -6.740 -6.438 1.00 93.19 107 LEU A O 1
ATOM 898 N N . GLN A 1 108 ? 2.202 -8.232 -5.424 1.00 92.06 108 GLN A N 1
ATOM 899 C CA . GLN A 1 108 ? 2.662 -9.384 -6.207 1.00 92.06 108 GLN A CA 1
ATOM 900 C C . GLN A 1 108 ? 2.236 -9.301 -7.677 1.00 92.06 108 GLN A C 1
ATOM 902 O O . GLN A 1 108 ? 2.968 -9.764 -8.548 1.00 92.06 1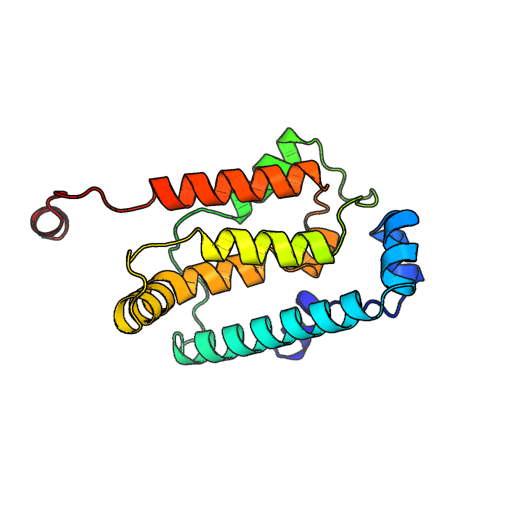08 GLN A O 1
ATOM 907 N N . LYS A 1 109 ? 1.081 -8.694 -7.967 1.00 91.56 109 LYS A N 1
ATOM 908 C CA . LYS A 1 109 ? 0.594 -8.502 -9.341 1.00 91.56 109 LYS A CA 1
ATOM 909 C C . LYS A 1 109 ? 1.208 -7.291 -10.045 1.00 91.56 109 LYS A C 1
ATOM 911 O O . LYS A 1 109 ? 1.160 -7.206 -11.271 1.00 91.56 109 LYS A O 1
ATOM 916 N N . CYS A 1 110 ? 1.795 -6.355 -9.300 1.00 89.94 110 CYS A N 1
ATOM 917 C CA . CYS A 1 110 ? 2.506 -5.203 -9.852 1.00 89.94 110 CYS A CA 1
ATOM 918 C C . CYS A 1 110 ? 3.880 -5.613 -10.415 1.00 89.94 110 CYS A C 1
ATOM 920 O O . CYS A 1 110 ? 4.923 -5.300 -9.840 1.00 89.94 110 CYS A O 1
ATOM 922 N N . VAL A 1 111 ? 3.880 -6.311 -11.553 1.00 90.94 111 VAL A N 1
ATOM 923 C CA . VAL A 1 111 ? 5.091 -6.768 -12.251 1.00 90.94 111 VAL A CA 1
ATOM 924 C C . VAL A 1 111 ? 5.393 -5.855 -13.442 1.00 90.94 111 VAL A C 1
ATOM 926 O O . VAL A 1 111 ? 4.531 -5.612 -14.284 1.00 90.94 111 VAL A O 1
ATOM 929 N N . ILE A 1 112 ? 6.626 -5.352 -13.497 1.00 91.38 112 ILE A N 1
ATOM 930 C CA . ILE A 1 112 ? 7.200 -4.582 -14.611 1.00 91.38 112 ILE A CA 1
ATOM 931 C C . ILE A 1 112 ? 8.171 -5.461 -15.405 1.00 91.38 112 ILE A C 1
ATOM 933 O O . ILE A 1 112 ? 8.113 -5.503 -16.631 1.00 91.38 112 ILE A O 1
ATOM 937 N N . VAL A 1 113 ? 9.066 -6.174 -14.715 1.00 91.06 113 VAL A N 1
ATOM 938 C CA . VAL A 1 113 ? 10.025 -7.089 -15.350 1.00 91.06 113 VAL A CA 1
ATOM 939 C C . VAL A 1 113 ? 9.481 -8.506 -15.239 1.00 91.06 113 VAL A C 1
ATOM 941 O O . VAL A 1 113 ? 9.455 -9.081 -14.153 1.00 91.06 113 VAL A O 1
ATOM 944 N N . ALA A 1 114 ? 9.026 -9.062 -16.361 1.00 89.50 114 ALA A N 1
ATOM 945 C CA . ALA A 1 114 ? 8.536 -10.433 -16.414 1.00 89.50 114 ALA A CA 1
ATOM 946 C C . ALA A 1 114 ? 9.705 -11.431 -16.356 1.00 89.50 114 ALA A C 1
ATOM 948 O O . ALA A 1 114 ? 10.629 -11.351 -17.163 1.00 89.50 114 ALA A O 1
ATOM 949 N N . GLY A 1 115 ? 9.642 -12.390 -15.431 1.00 90.12 115 GLY A N 1
ATOM 950 C CA . GLY A 1 115 ? 10.614 -13.478 -15.323 1.00 90.12 115 GLY A CA 1
ATOM 951 C C . GLY A 1 115 ? 10.638 -14.114 -13.934 1.00 90.12 115 GLY A C 1
ATOM 952 O O . GLY A 1 115 ? 10.467 -13.439 -12.921 1.00 90.12 115 GLY A O 1
ATOM 953 N N . GLU A 1 116 ? 10.855 -15.429 -13.887 1.00 90.88 116 GLU A N 1
ATOM 954 C CA . GLU A 1 116 ? 10.904 -16.203 -12.635 1.00 90.88 116 GLU A CA 1
ATOM 955 C C . GLU A 1 116 ? 12.322 -16.390 -12.082 1.00 90.88 116 GLU A C 1
ATOM 957 O O . GLU A 1 116 ? 12.502 -16.831 -10.940 1.00 90.88 116 GLU A O 1
ATOM 962 N N . ASP A 1 117 ? 13.333 -16.061 -12.884 1.00 94.50 117 ASP A N 1
ATOM 963 C CA . ASP A 1 117 ? 14.735 -16.146 -12.512 1.00 94.50 117 ASP A CA 1
ATOM 964 C C . ASP A 1 117 ? 15.112 -15.083 -11.471 1.00 94.50 117 ASP A C 1
ATOM 966 O O . ASP A 1 117 ? 14.462 -14.048 -11.295 1.00 94.50 117 ASP A O 1
ATOM 970 N N . ARG A 1 118 ? 16.208 -15.349 -10.755 1.00 93.19 118 ARG A N 1
ATOM 971 C CA . ARG A 1 118 ? 16.647 -14.496 -9.646 1.00 93.19 118 ARG A CA 1
ATOM 972 C C . ARG A 1 118 ? 16.961 -13.065 -10.097 1.00 93.19 118 ARG A C 1
ATOM 974 O O . ARG A 1 118 ? 16.739 -12.140 -9.321 1.00 93.19 118 ARG A O 1
ATOM 981 N N . LEU A 1 119 ? 17.479 -12.884 -11.315 1.00 93.88 119 LEU A N 1
ATOM 982 C CA . LEU A 1 119 ? 17.822 -11.557 -11.830 1.00 93.88 119 LEU A CA 1
ATOM 983 C C . LEU A 1 119 ? 16.557 -10.759 -12.150 1.00 93.88 119 LEU A C 1
ATOM 985 O O . LEU A 1 119 ? 16.456 -9.612 -11.719 1.00 93.88 119 LEU A O 1
ATOM 989 N N . SER A 1 120 ? 15.574 -11.370 -12.816 1.00 92.81 120 SER A N 1
ATOM 990 C CA . SER A 1 120 ? 14.292 -10.717 -13.117 1.00 92.81 120 SER A CA 1
ATOM 991 C C . SER A 1 120 ? 13.534 -10.304 -11.860 1.00 92.81 120 SER A C 1
ATOM 993 O O . SER A 1 120 ? 13.058 -9.172 -11.781 1.00 92.81 120 SER A O 1
ATOM 995 N N . LYS A 1 121 ? 13.493 -11.163 -10.832 1.00 92.38 121 LYS A N 1
ATOM 996 C CA . LYS A 1 121 ? 12.857 -10.829 -9.544 1.00 92.38 121 LYS A CA 1
ATOM 997 C C . LYS A 1 121 ? 13.518 -9.628 -8.878 1.00 92.38 121 LYS A C 1
ATOM 999 O O . LYS A 1 121 ? 12.831 -8.681 -8.508 1.00 92.38 121 LYS A O 1
ATOM 1004 N N . GLN A 1 122 ? 14.848 -9.621 -8.813 1.00 92.31 122 GLN A N 1
ATOM 1005 C CA . GLN A 1 122 ? 15.594 -8.503 -8.240 1.00 92.31 122 GLN A CA 1
ATOM 1006 C C . GLN A 1 122 ? 15.422 -7.211 -9.058 1.00 92.31 122 GLN A C 1
ATOM 1008 O O . GLN A 1 122 ? 15.285 -6.127 -8.493 1.00 92.31 122 GLN A O 1
ATOM 1013 N N . ALA A 1 123 ? 15.395 -7.309 -10.389 1.00 93.00 123 ALA A N 1
ATOM 1014 C CA . ALA A 1 123 ? 15.145 -6.167 -11.263 1.00 93.00 123 ALA A CA 1
ATOM 1015 C C . ALA A 1 123 ? 13.733 -5.592 -11.056 1.00 93.00 123 ALA A C 1
ATOM 1017 O O . ALA A 1 123 ? 13.576 -4.374 -10.965 1.00 93.00 123 ALA A O 1
ATOM 1018 N N . ASN A 1 124 ? 12.721 -6.454 -10.918 1.00 92.62 124 ASN A N 1
ATOM 1019 C CA . ASN A 1 124 ? 11.349 -6.036 -10.650 1.00 92.62 124 ASN A CA 1
ATOM 1020 C C . ASN A 1 124 ? 11.202 -5.370 -9.275 1.00 92.62 124 ASN A C 1
ATOM 1022 O O . ASN A 1 124 ? 10.555 -4.328 -9.159 1.00 92.62 124 ASN A O 1
ATOM 1026 N N . GLU A 1 125 ? 11.820 -5.945 -8.240 1.00 91.31 125 GLU A N 1
ATOM 1027 C CA . GLU A 1 125 ? 11.843 -5.369 -6.891 1.00 91.31 125 GLU A CA 1
ATOM 1028 C C . GLU A 1 125 ? 12.445 -3.961 -6.906 1.00 91.31 125 GLU A C 1
ATOM 1030 O O . GLU A 1 125 ? 11.835 -3.028 -6.385 1.00 91.31 125 GLU A O 1
ATOM 1035 N N . ASN A 1 126 ? 13.579 -3.774 -7.587 1.00 91.19 126 ASN A N 1
ATOM 1036 C CA . ASN A 1 126 ? 14.218 -2.464 -7.715 1.00 91.19 126 ASN A CA 1
ATOM 1037 C C . ASN A 1 126 ? 13.355 -1.465 -8.502 1.00 91.19 126 ASN A C 1
ATOM 1039 O O . ASN A 1 126 ? 13.234 -0.309 -8.098 1.00 91.19 126 ASN A O 1
ATOM 1043 N N . ALA A 1 127 ? 12.734 -1.901 -9.604 1.00 90.88 127 ALA A N 1
ATOM 1044 C CA . ALA A 1 127 ? 11.900 -1.044 -10.449 1.00 90.88 127 ALA A CA 1
ATOM 1045 C C . ALA A 1 127 ? 10.614 -0.584 -9.743 1.00 90.88 127 ALA A C 1
ATOM 1047 O O . ALA A 1 127 ? 10.132 0.524 -9.976 1.00 90.88 127 ALA A O 1
ATOM 1048 N N . THR A 1 128 ? 10.057 -1.424 -8.869 1.00 93.06 128 THR A N 1
ATOM 1049 C CA . THR A 1 128 ? 8.780 -1.152 -8.195 1.00 93.06 128 THR A CA 1
ATOM 1050 C C . THR A 1 128 ? 8.941 -0.624 -6.772 1.00 93.06 128 THR A C 1
ATOM 1052 O O . THR A 1 128 ? 7.957 -0.148 -6.210 1.00 93.06 128 THR A O 1
ATOM 1055 N N . LEU A 1 129 ? 10.150 -0.628 -6.198 1.00 92.69 129 LEU A N 1
ATOM 1056 C CA . LEU A 1 129 ? 10.430 -0.307 -4.792 1.00 92.69 129 LEU A CA 1
ATOM 1057 C C . LEU A 1 129 ? 9.684 0.933 -4.278 1.00 92.69 129 LEU A C 1
ATOM 1059 O O . LEU A 1 129 ? 8.954 0.855 -3.292 1.00 92.69 129 LEU A O 1
ATOM 1063 N N . LEU A 1 130 ? 9.818 2.073 -4.963 1.00 92.12 130 LEU A N 1
ATOM 1064 C CA . LEU A 1 130 ? 9.184 3.329 -4.541 1.00 92.12 130 LEU A CA 1
ATOM 1065 C C . LEU A 1 130 ? 7.654 3.252 -4.560 1.00 92.12 130 LEU A C 1
ATOM 1067 O O . LEU A 1 130 ? 6.996 3.761 -3.651 1.00 92.12 130 LEU A O 1
ATOM 1071 N N . PHE A 1 131 ? 7.092 2.598 -5.577 1.00 93.19 131 PHE A N 1
ATOM 1072 C CA . PHE A 1 131 ? 5.654 2.390 -5.682 1.00 93.19 131 PHE A CA 1
ATOM 1073 C C . PHE A 1 131 ? 5.155 1.451 -4.579 1.00 93.19 131 PHE A C 1
ATOM 1075 O O . PHE A 1 131 ? 4.174 1.770 -3.909 1.00 93.19 131 PHE A O 1
ATOM 1082 N N . GLN A 1 132 ? 5.868 0.350 -4.318 1.00 93.62 132 GLN A N 1
ATOM 1083 C CA . GLN A 1 132 ? 5.523 -0.571 -3.236 1.00 93.62 132 GLN A CA 1
ATOM 1084 C C . GLN A 1 132 ? 5.532 0.141 -1.876 1.00 93.62 132 GLN A C 1
ATOM 1086 O O . GLN A 1 132 ? 4.566 0.025 -1.121 1.00 93.62 132 GLN A O 1
ATOM 1091 N N . CYS A 1 133 ? 6.564 0.942 -1.591 1.00 93.69 133 CYS A N 1
ATOM 1092 C CA . CYS A 1 133 ? 6.643 1.741 -0.368 1.00 93.69 133 CYS A CA 1
ATOM 1093 C C . CYS A 1 133 ? 5.466 2.723 -0.247 1.00 93.69 133 CYS A C 1
ATOM 1095 O O . CYS A 1 133 ? 4.876 2.850 0.828 1.00 93.69 133 CYS A O 1
ATOM 1097 N N . LEU A 1 134 ? 5.090 3.403 -1.340 1.00 93.12 134 LEU A N 1
ATOM 1098 C CA . LEU A 1 134 ? 3.949 4.323 -1.346 1.00 93.12 134 LEU A CA 1
ATOM 1099 C C . LEU A 1 134 ? 2.635 3.590 -1.049 1.00 93.12 134 LEU A C 1
ATOM 1101 O O . LEU A 1 134 ? 1.840 4.068 -0.234 1.00 93.12 134 LEU A O 1
ATOM 1105 N N . VAL A 1 135 ? 2.401 2.450 -1.702 1.00 94.69 135 VAL A N 1
ATOM 1106 C CA . VAL A 1 135 ? 1.183 1.653 -1.520 1.00 94.69 135 VAL A CA 1
ATOM 1107 C C . VAL A 1 135 ? 1.097 1.136 -0.087 1.00 94.69 135 VAL A C 1
ATOM 1109 O O . VAL A 1 135 ? 0.068 1.350 0.549 1.00 94.69 135 VAL A O 1
ATOM 1112 N N . ARG A 1 136 ? 2.172 0.553 0.465 1.00 95.12 136 ARG A N 1
ATOM 1113 C CA . ARG A 1 136 ? 2.189 0.072 1.860 1.00 95.12 136 ARG A CA 1
ATOM 1114 C C . ARG A 1 136 ? 1.973 1.201 2.862 1.00 95.12 136 ARG A C 1
ATOM 1116 O O . ARG A 1 136 ? 1.181 1.056 3.786 1.00 95.12 136 ARG A O 1
ATOM 1123 N N . ALA A 1 137 ? 2.630 2.345 2.668 1.00 93.12 137 ALA A N 1
ATOM 1124 C CA . ALA A 1 137 ? 2.447 3.492 3.551 1.00 93.12 137 ALA A CA 1
ATOM 1125 C C . ALA A 1 137 ? 1.023 4.063 3.457 1.00 93.12 137 ALA A C 1
ATOM 1127 O O . ALA A 1 137 ? 0.462 4.493 4.459 1.00 93.12 137 ALA A O 1
ATOM 1128 N N . THR A 1 138 ? 0.419 4.083 2.269 1.00 93.88 138 THR A N 1
ATOM 1129 C CA . THR A 1 138 ? -0.920 4.657 2.094 1.00 93.88 138 THR A CA 1
ATOM 1130 C C . THR A 1 138 ? -2.007 3.699 2.573 1.00 93.88 138 THR A C 1
ATOM 1132 O O . THR A 1 138 ? -2.900 4.116 3.300 1.00 93.88 138 THR A O 1
ATOM 1135 N N . LEU A 1 139 ? -1.931 2.421 2.206 1.00 95.06 139 LEU A N 1
ATOM 1136 C CA . LEU A 1 139 ? -2.933 1.397 2.520 1.00 95.06 139 LEU A CA 1
ATOM 1137 C C . LEU A 1 139 ? -2.613 0.610 3.796 1.00 95.06 139 LEU A C 1
ATOM 1139 O O . LEU A 1 139 ? -3.075 -0.515 3.956 1.00 95.06 139 LEU A O 1
ATOM 1143 N N . CYS A 1 140 ? -1.848 1.209 4.709 1.00 94.38 140 CYS A N 1
ATOM 1144 C CA . CYS A 1 140 ? -1.545 0.607 5.999 1.00 94.38 140 CYS A CA 1
ATOM 1145 C C . CYS A 1 140 ? -2.839 0.310 6.775 1.00 94.38 140 CYS A C 1
ATOM 1147 O O . CYS A 1 140 ? -3.771 1.123 6.734 1.00 94.38 140 CYS A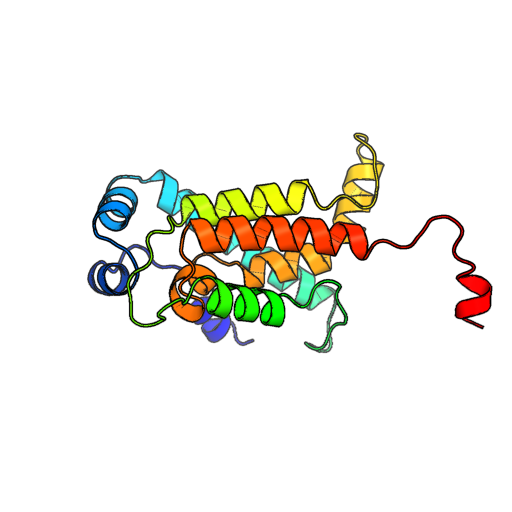 O 1
ATOM 1149 N N . THR A 1 141 ? -2.896 -0.793 7.529 1.00 93.12 141 THR A N 1
ATOM 1150 C CA . THR A 1 141 ? -4.097 -1.193 8.295 1.00 93.12 141 THR A CA 1
ATOM 1151 C C . THR A 1 141 ? -4.694 -0.030 9.085 1.00 93.12 141 THR A C 1
ATOM 1153 O O . THR A 1 141 ? -5.900 0.233 9.038 1.00 93.12 141 THR A O 1
ATOM 1156 N N . LYS A 1 142 ? -3.832 0.715 9.782 1.00 92.69 142 LYS A N 1
ATOM 1157 C CA . LYS A 1 142 ? -4.221 1.877 10.581 1.00 92.69 142 LYS A CA 1
ATOM 1158 C C . LYS A 1 142 ? -4.818 3.002 9.737 1.00 92.69 142 LYS A C 1
ATOM 1160 O O . LYS A 1 142 ? -5.862 3.540 10.087 1.00 92.69 142 LYS A O 1
ATOM 1165 N N . CYS A 1 143 ? -4.188 3.323 8.613 1.00 93.31 143 CYS A N 1
ATOM 1166 C CA . CYS A 1 143 ? -4.593 4.370 7.681 1.00 93.31 143 CYS A CA 1
ATOM 1167 C C . CYS A 1 143 ? -5.978 4.058 7.094 1.00 93.31 143 CYS A C 1
ATOM 1169 O O . CYS A 1 143 ? -6.889 4.888 7.116 1.00 93.31 143 CYS A O 1
ATOM 1171 N N . VAL A 1 144 ? -6.151 2.820 6.627 1.00 94.44 144 VAL A N 1
ATOM 1172 C CA . VAL A 1 144 ? -7.391 2.329 6.021 1.00 94.44 144 VAL A CA 1
ATOM 1173 C C . VAL A 1 144 ? -8.537 2.321 7.030 1.00 94.44 144 VAL A C 1
ATOM 1175 O O . VAL A 1 144 ? -9.637 2.781 6.712 1.00 94.44 144 VAL A O 1
ATOM 1178 N N . SER A 1 145 ? -8.271 1.874 8.256 1.00 91.06 145 SER A N 1
ATOM 1179 C CA . SER A 1 145 ? -9.302 1.713 9.285 1.00 91.06 145 SER A CA 1
ATOM 1180 C C . SER A 1 145 ? -9.660 3.028 9.988 1.00 91.06 145 SER A C 1
ATOM 1182 O O . SER A 1 145 ? -10.838 3.285 10.247 1.00 91.06 145 SER A O 1
ATOM 1184 N N . GLU A 1 146 ? -8.678 3.883 10.297 1.00 90.81 146 GLU A N 1
ATOM 1185 C CA . GLU A 1 146 ? -8.895 5.153 11.009 1.00 90.81 146 GLU A CA 1
ATOM 1186 C C . GLU A 1 146 ? -9.200 6.334 10.083 1.00 90.81 146 GLU A C 1
ATOM 1188 O O . GLU A 1 146 ? -10.185 7.042 10.297 1.00 90.81 146 GLU A O 1
ATOM 1193 N N . GLU A 1 147 ? -8.332 6.597 9.100 1.00 91.50 147 GLU A N 1
ATOM 1194 C CA . GLU A 1 147 ? -8.394 7.828 8.300 1.00 91.50 147 GLU A CA 1
ATOM 1195 C C . GLU A 1 147 ? -9.414 7.695 7.163 1.00 91.50 147 GLU A C 1
ATOM 1197 O O . GLU A 1 147 ? -10.197 8.619 6.895 1.00 91.50 147 GLU A O 1
ATOM 1202 N N . PHE A 1 148 ? -9.403 6.545 6.482 1.00 92.44 148 PHE A N 1
ATOM 1203 C CA . PHE A 1 148 ? -10.215 6.335 5.286 1.00 92.44 148 PHE A CA 1
ATOM 1204 C C . PHE A 1 148 ? -11.549 5.657 5.553 1.00 92.44 148 PHE A C 1
ATOM 1206 O O . PHE A 1 148 ? -12.497 5.942 4.818 1.00 92.44 148 PHE A O 1
ATOM 1213 N N . ARG A 1 149 ? -11.635 4.841 6.609 1.00 91.38 149 ARG A N 1
ATOM 1214 C CA . ARG A 1 149 ? -12.862 4.159 7.040 1.00 91.38 149 ARG A CA 1
ATOM 1215 C C . ARG A 1 149 ? -13.457 3.286 5.935 1.00 91.38 149 ARG A C 1
ATOM 1217 O O . ARG A 1 149 ? -14.669 3.257 5.760 1.00 91.38 149 ARG A O 1
ATOM 1224 N N . LEU A 1 150 ? -12.597 2.628 5.156 1.00 94.00 150 LEU A N 1
ATOM 1225 C CA . LEU A 1 150 ? -13.046 1.806 4.031 1.00 94.00 150 LEU A CA 1
ATOM 1226 C C . LEU A 1 150 ? -13.805 0.579 4.531 1.00 94.00 150 LEU A C 1
ATOM 1228 O O . LEU A 1 150 ? -13.385 -0.022 5.518 1.00 94.00 150 LEU A O 1
ATOM 1232 N N . SER A 1 151 ? -14.899 0.232 3.854 1.00 94.62 151 SER A N 1
ATOM 1233 C CA . SER A 1 151 ? -15.567 -1.061 4.014 1.00 94.62 151 SER A CA 1
ATOM 1234 C C . SER A 1 151 ? -14.826 -2.157 3.250 1.00 94.62 151 SER A C 1
ATOM 1236 O O . SER A 1 151 ? -13.943 -1.860 2.435 1.00 94.62 151 SER A O 1
ATOM 1238 N N . THR A 1 152 ? -15.196 -3.418 3.475 1.00 94.31 152 THR A N 1
ATOM 1239 C CA . THR A 1 152 ? -14.604 -4.553 2.746 1.00 94.31 152 THR A CA 1
ATOM 1240 C C . THR A 1 152 ? -14.776 -4.403 1.235 1.00 94.31 152 THR A C 1
ATOM 1242 O O . THR A 1 152 ? -13.794 -4.442 0.495 1.00 94.31 152 THR A O 1
ATOM 1245 N N . GLU A 1 153 ? -15.997 -4.116 0.783 1.00 94.75 153 GLU A N 1
ATOM 1246 C CA . GLU A 1 153 ? -16.313 -3.922 -0.639 1.00 94.75 153 GLU A CA 1
ATOM 1247 C C . GLU A 1 153 ? -15.541 -2.743 -1.250 1.00 94.75 153 GLU A C 1
ATOM 1249 O O . GLU A 1 153 ? -14.972 -2.844 -2.338 1.00 94.75 153 GLU A O 1
ATOM 1254 N N . ALA A 1 154 ? -15.472 -1.623 -0.525 1.00 95.50 154 ALA A N 1
ATOM 1255 C CA . ALA A 1 154 ? -14.757 -0.432 -0.966 1.00 95.50 154 ALA A CA 1
ATOM 1256 C C . ALA A 1 154 ? -13.249 -0.686 -1.109 1.00 95.50 154 ALA A C 1
ATOM 1258 O O . ALA A 1 154 ? -12.607 -0.160 -2.022 1.00 95.50 154 ALA A O 1
ATOM 1259 N N . PHE A 1 155 ? -12.675 -1.477 -0.203 1.00 96.06 155 PHE A N 1
ATOM 1260 C CA . PHE A 1 155 ? -11.264 -1.838 -0.232 1.00 96.06 155 PHE A CA 1
ATOM 1261 C C . PHE A 1 155 ? -10.929 -2.781 -1.394 1.00 96.06 155 PHE A C 1
ATOM 1263 O O . PHE A 1 155 ? -9.947 -2.546 -2.097 1.00 96.06 155 PHE A O 1
ATOM 1270 N N . GLU A 1 156 ? -11.756 -3.796 -1.647 1.00 95.31 156 GLU A N 1
ATOM 1271 C CA . GLU A 1 156 ? -11.564 -4.707 -2.784 1.00 95.31 156 GLU A CA 1
ATOM 1272 C C . GLU A 1 156 ? -11.679 -3.974 -4.122 1.00 95.31 156 GLU A C 1
ATOM 1274 O O . GLU A 1 156 ? -10.838 -4.157 -5.007 1.00 95.31 156 GLU A O 1
ATOM 1279 N N . TRP A 1 157 ? -12.651 -3.065 -4.238 1.00 95.88 157 TRP A N 1
ATOM 1280 C CA . TRP A 1 157 ? -12.770 -2.197 -5.406 1.00 95.88 157 TRP A CA 1
ATOM 1281 C C . TRP A 1 157 ? -11.523 -1.322 -5.590 1.00 95.88 157 TRP A C 1
ATOM 1283 O O . TRP A 1 157 ? -10.998 -1.213 -6.698 1.00 95.88 157 TRP A O 1
ATOM 1293 N N . LEU A 1 158 ? -11.011 -0.725 -4.503 1.00 96.06 158 LEU A N 1
ATOM 1294 C CA . LEU A 1 158 ? -9.811 0.112 -4.547 1.00 96.06 158 LEU A CA 1
ATOM 1295 C C . LEU A 1 158 ? -8.588 -0.671 -5.037 1.00 96.06 158 LEU A C 1
ATOM 1297 O O . LEU A 1 158 ? -7.843 -0.154 -5.867 1.00 96.06 158 LEU A O 1
ATOM 1301 N N . ILE A 1 159 ? -8.382 -1.896 -4.544 1.00 95.88 159 ILE A N 1
ATOM 1302 C CA . ILE A 1 159 ? -7.278 -2.760 -4.982 1.00 95.88 159 ILE A CA 1
ATOM 1303 C C . ILE A 1 159 ? -7.360 -3.022 -6.488 1.00 95.88 159 ILE A C 1
ATOM 1305 O O . ILE A 1 159 ? -6.364 -2.832 -7.186 1.00 95.88 159 ILE A O 1
ATOM 1309 N N . GLY A 1 160 ? -8.537 -3.406 -6.991 1.00 94.88 160 GLY A N 1
ATOM 1310 C CA . GLY A 1 160 ? -8.729 -3.692 -8.415 1.00 94.88 160 GLY A CA 1
ATOM 1311 C C . GLY A 1 160 ? -8.498 -2.468 -9.306 1.00 94.88 160 GLY A C 1
ATOM 1312 O O . GLY A 1 160 ? -7.866 -2.567 -10.363 1.00 94.88 160 GLY A O 1
ATOM 1313 N N . GLU A 1 161 ? -8.938 -1.288 -8.864 1.00 94.62 161 GLU A N 1
ATOM 1314 C CA . GLU A 1 161 ? -8.684 -0.046 -9.599 1.00 94.62 161 GLU A CA 1
ATOM 1315 C C . GLU A 1 161 ? -7.187 0.320 -9.574 1.00 94.62 161 GLU A C 1
ATOM 1317 O O . GLU A 1 161 ? -6.657 0.751 -10.597 1.00 94.62 161 GLU A O 1
ATOM 1322 N N . ILE A 1 162 ? -6.471 0.133 -8.453 1.00 95.06 162 ILE A N 1
ATOM 1323 C CA . ILE A 1 162 ? -5.014 0.373 -8.399 1.00 95.06 162 ILE A CA 1
ATOM 1324 C C . ILE A 1 162 ? -4.278 -0.562 -9.358 1.00 95.06 162 ILE A C 1
ATOM 1326 O O . ILE A 1 162 ? -3.424 -0.094 -10.107 1.00 95.06 162 ILE A O 1
ATOM 1330 N N . GLU A 1 163 ? -4.627 -1.848 -9.372 1.00 93.50 163 GLU A N 1
ATOM 1331 C CA . GLU A 1 163 ? -4.051 -2.836 -10.290 1.00 93.50 163 GLU A CA 1
ATOM 1332 C C . GLU A 1 163 ? -4.236 -2.403 -11.754 1.00 93.50 163 GLU A C 1
ATOM 1334 O O . GLU A 1 163 ? -3.267 -2.305 -12.512 1.00 93.50 163 GLU A O 1
ATOM 1339 N N . THR A 1 164 ? -5.465 -2.039 -12.122 1.00 93.88 164 THR A N 1
ATOM 1340 C CA . THR A 1 164 ? -5.810 -1.599 -13.482 1.00 93.88 164 THR A CA 1
ATOM 1341 C C . THR A 1 164 ? -5.051 -0.330 -13.877 1.00 93.88 164 THR A C 1
ATOM 1343 O O . THR A 1 164 ? -4.485 -0.241 -14.968 1.00 93.88 164 THR A O 1
ATOM 1346 N N . ARG A 1 165 ? -5.000 0.668 -12.986 1.00 93.00 165 ARG A N 1
ATOM 1347 C CA . ARG A 1 165 ? -4.293 1.933 -13.239 1.00 93.00 165 ARG A CA 1
ATOM 1348 C C . ARG A 1 165 ? -2.788 1.747 -13.331 1.00 93.00 165 ARG A C 1
ATOM 1350 O O . ARG A 1 165 ? -2.150 2.428 -14.129 1.00 93.00 165 ARG A O 1
ATOM 1357 N N . PHE A 1 166 ? -2.229 0.832 -12.545 1.00 93.50 166 PHE A N 1
ATOM 1358 C CA . PHE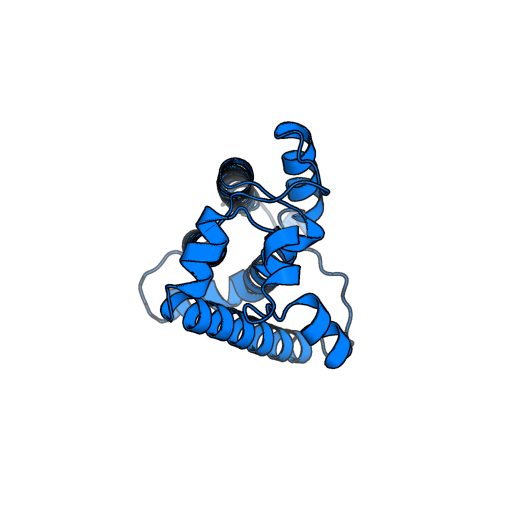 A 1 166 ? -0.812 0.507 -12.598 1.00 93.50 166 PHE A CA 1
ATOM 1359 C C . PHE A 1 166 ? -0.441 -0.116 -13.947 1.00 93.50 166 PHE A C 1
ATOM 1361 O O . PHE A 1 166 ? 0.539 0.303 -14.556 1.00 93.50 166 PHE A O 1
ATOM 1368 N N . GLN A 1 167 ? -1.252 -1.050 -14.454 1.00 90.88 167 GLN A N 1
ATOM 1369 C CA . GLN A 1 167 ? -1.051 -1.648 -15.778 1.00 90.88 167 GLN A CA 1
ATOM 1370 C C . GLN A 1 167 ? -1.169 -0.610 -16.903 1.00 90.88 167 GLN A C 1
ATOM 1372 O O . GLN A 1 167 ? -0.338 -0.583 -17.805 1.00 90.88 167 GLN A O 1
ATOM 1377 N N . GLN A 1 168 ? -2.150 0.293 -16.823 1.00 90.69 168 GLN A N 1
ATOM 1378 C CA . GLN A 1 168 ? -2.320 1.380 -17.798 1.00 90.69 168 GLN A CA 1
ATOM 1379 C C . GLN A 1 168 ? -1.182 2.409 -17.780 1.00 90.69 168 GLN A C 1
ATOM 1381 O O . GLN A 1 168 ? -0.971 3.094 -18.775 1.00 90.69 168 GLN A O 1
ATOM 1386 N N . ALA A 1 169 ? -0.481 2.556 -16.655 1.00 91.00 169 ALA A N 1
ATOM 1387 C CA . ALA A 1 169 ? 0.624 3.500 -16.518 1.00 91.00 169 ALA A CA 1
ATOM 1388 C C . ALA A 1 169 ? 1.945 2.983 -17.116 1.00 91.00 169 ALA A C 1
ATOM 1390 O O . ALA A 1 169 ? 2.937 3.712 -17.106 1.00 91.00 169 ALA A O 1
ATOM 1391 N N . GLN A 1 170 ? 1.985 1.739 -17.599 1.00 89.81 170 GLN A N 1
ATOM 1392 C CA . GLN A 1 170 ? 3.177 1.184 -18.229 1.00 89.81 170 GLN A CA 1
ATOM 1393 C C . GLN A 1 170 ? 3.420 1.830 -19.597 1.00 89.81 170 GLN A C 1
ATOM 1395 O O . GLN A 1 170 ? 2.487 2.117 -20.345 1.00 89.81 170 GLN A O 1
ATOM 1400 N N . CYS A 1 171 ? 4.696 2.053 -19.915 1.00 89.56 171 CYS A N 1
ATOM 1401 C CA . CYS A 1 171 ? 5.114 2.592 -21.206 1.00 89.56 171 CYS A CA 1
ATOM 1402 C C . CYS A 1 171 ? 4.749 1.618 -22.334 1.00 89.56 171 CYS A C 1
ATOM 1404 O O . CYS A 1 171 ? 4.939 0.404 -22.203 1.00 89.56 171 CYS A O 1
ATOM 1406 N N . ALA A 1 172 ? 4.235 2.150 -23.443 1.00 90.62 172 ALA A N 1
ATOM 1407 C CA . ALA A 1 172 ? 3.870 1.331 -24.586 1.00 90.62 172 ALA A CA 1
ATOM 1408 C C . ALA A 1 172 ? 5.137 0.841 -25.314 1.00 90.62 172 ALA A C 1
ATOM 1410 O O . ALA A 1 172 ? 6.021 1.644 -25.635 1.00 90.62 172 ALA A O 1
ATOM 1411 N N . PRO A 1 173 ? 5.246 -0.460 -25.637 1.00 89.50 173 PRO A N 1
ATOM 1412 C CA . PRO A 1 173 ? 6.350 -0.950 -26.451 1.00 89.50 173 PRO A CA 1
ATOM 1413 C C . PRO A 1 173 ? 6.390 -0.231 -27.807 1.00 89.50 173 PRO A C 1
ATOM 1415 O O . PRO A 1 173 ? 5.391 -0.192 -28.523 1.00 89.50 173 PRO A O 1
ATOM 1418 N N . GLY A 1 174 ? 7.551 0.320 -28.167 1.00 90.19 174 GLY A N 1
ATOM 1419 C CA . GLY A 1 174 ? 7.742 1.053 -29.425 1.00 90.19 174 GLY A CA 1
ATOM 1420 C C . GLY A 1 174 ? 7.509 2.565 -29.342 1.00 90.19 174 GLY A C 1
ATOM 1421 O O . GLY A 1 174 ? 7.594 3.243 -30.364 1.00 90.19 174 GLY A O 1
ATOM 1422 N N . GLU A 1 175 ? 7.253 3.116 -28.154 1.00 91.06 175 GLU A N 1
ATOM 1423 C CA . GLU A 1 175 ? 7.220 4.565 -27.954 1.00 91.06 175 GLU A CA 1
ATOM 1424 C C . GLU A 1 175 ? 8.605 5.187 -28.229 1.00 91.06 175 GLU A C 1
ATOM 1426 O O . GLU A 1 175 ? 9.633 4.723 -27.727 1.00 91.06 175 GLU A O 1
ATOM 1431 N N . MET A 1 176 ? 8.651 6.244 -29.048 1.00 89.50 176 MET A N 1
ATOM 1432 C CA . MET A 1 176 ? 9.895 6.902 -29.478 1.00 89.50 176 MET A CA 1
ATOM 1433 C C . MET A 1 176 ? 10.445 7.836 -28.388 1.00 89.50 176 MET A C 1
ATOM 1435 O O . MET A 1 176 ? 10.593 9.043 -28.590 1.00 89.50 176 MET A O 1
ATOM 1439 N N . VAL A 1 177 ? 10.777 7.266 -27.227 1.00 90.56 177 VAL A N 1
ATOM 1440 C CA . VAL A 1 177 ? 11.230 7.992 -26.026 1.00 90.56 177 VAL A CA 1
ATOM 1441 C C . VAL A 1 177 ? 12.461 8.868 -26.274 1.00 90.56 177 VAL A C 1
ATOM 1443 O O . VAL A 1 177 ? 12.597 9.915 -25.653 1.00 90.56 177 VAL A O 1
ATOM 1446 N N . GLY A 1 178 ? 13.329 8.486 -27.218 1.00 90.06 178 GLY A N 1
ATOM 1447 C CA . GLY A 1 178 ? 14.520 9.265 -27.570 1.00 90.06 178 GLY A CA 1
ATOM 1448 C C . GLY A 1 178 ? 14.200 10.600 -28.247 1.00 90.06 178 GLY A C 1
ATOM 1449 O O . GLY A 1 178 ? 14.868 11.587 -27.974 1.00 90.06 178 GLY A O 1
ATOM 1450 N N . ALA A 1 179 ? 13.162 10.643 -29.088 1.00 89.69 179 ALA A N 1
ATOM 1451 C CA . ALA A 1 179 ? 12.704 11.887 -29.704 1.00 89.69 179 ALA A CA 1
ATOM 1452 C C . ALA A 1 179 ? 11.825 12.707 -28.748 1.00 89.69 179 ALA A C 1
ATOM 1454 O O . ALA A 1 179 ? 11.838 13.926 -28.815 1.00 89.69 179 ALA A O 1
ATOM 1455 N N . LEU A 1 180 ? 11.083 12.049 -27.850 1.00 88.25 180 LEU A N 1
ATOM 1456 C CA . LEU A 1 180 ? 10.271 12.725 -26.834 1.00 88.25 180 LEU A CA 1
ATOM 1457 C C . LEU A 1 180 ? 11.129 13.455 -25.785 1.00 88.25 180 LEU A C 1
ATOM 1459 O O . LEU A 1 180 ? 10.688 14.444 -25.208 1.00 88.25 180 LEU A O 1
ATOM 1463 N N . ALA A 1 181 ? 12.330 12.939 -25.517 1.00 89.69 181 ALA A N 1
ATOM 1464 C CA . ALA A 1 181 ? 13.248 13.494 -24.529 1.00 89.69 181 ALA A CA 1
ATOM 1465 C C . ALA A 1 181 ? 14.180 14.597 -25.070 1.00 89.69 181 ALA A C 1
ATOM 1467 O O . ALA A 1 181 ? 14.797 15.285 -24.255 1.00 89.69 181 ALA A O 1
ATOM 1468 N N . ALA A 1 182 ? 14.324 14.724 -26.396 1.00 85.69 182 ALA A N 1
ATOM 1469 C CA . ALA A 1 182 ? 15.221 15.675 -27.065 1.00 85.69 182 ALA A CA 1
ATOM 1470 C C . ALA A 1 182 ? 14.546 17.033 -27.304 1.00 85.69 182 ALA A C 1
ATOM 1472 O O . ALA A 1 182 ? 15.234 18.059 -27.098 1.00 85.69 182 ALA A O 1
#

Organism: NCBI:txid1909744